Protein AF-A0A947R7K1-F1 (afdb_monomer_lite)

Secondary structure (DSSP, 8-state):
--HHHHHHHHHHTTS--TT--EEEEEEEEEGGGTEEEEEES--S-SSSEEEEEEEETTEEEEEEEPTTT--EEEEEEEEEGGGEEEEEEEE-TTSS-EEEEEEETTEEEEEEE-TTS---HHHHHHHTT-

Sequence (130 aa):
MNLEEKIAMLKEAKVIDSTELFARVQIIYSEFAQTVNIMVGTSYGSQGRDGYLGVCENHLVLFENSLFGGKPKTEVFREPIEQVEFVSLKKSLFNIGKVLRVKIGGKKYKMTASPKHKVNLARIAELLHK

Foldseek 3Di:
DDPVVVLVLCVVVQQEDPVSDKWKWFWAQDPVPLEIETETQDDDDDDGFIWMFHAGPQWTWIFGADPPDRGGDGTPDTFHLVQWPDWDWDQDPVNQAIWIWTAGPNGIYIYGYGPPGPRDVVVVRVSSVD

Structure (mmCIF, N/CA/C/O backbone):
data_AF-A0A947R7K1-F1
#
_entry.id   AF-A0A947R7K1-F1
#
loop_
_atom_site.group_PDB
_atom_site.id
_atom_site.type_symbol
_atom_site.label_atom_id
_atom_site.label_alt_id
_atom_site.label_comp_id
_atom_site.label_asym_id
_atom_site.label_entity_id
_atom_site.label_seq_id
_atom_site.pdbx_PDB_ins_code
_atom_site.Cartn_x
_atom_site.Cartn_y
_atom_site.Cartn_z
_atom_site.occupancy
_atom_site.B_iso_or_equiv
_atom_site.auth_seq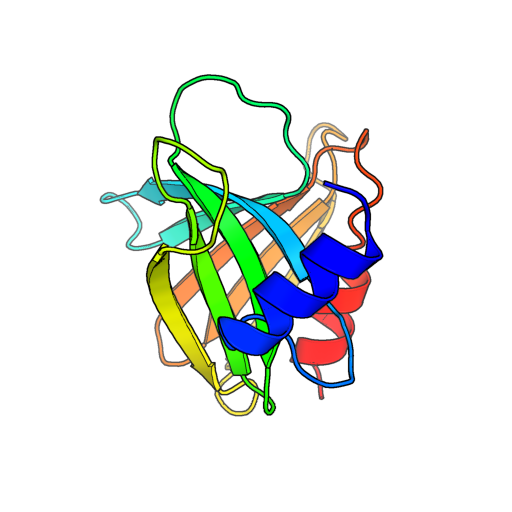_id
_atom_site.auth_comp_id
_atom_site.auth_asym_id
_atom_site.auth_atom_id
_atom_site.pdbx_PDB_model_num
ATOM 1 N N . MET A 1 1 ? 13.077 -0.954 -17.179 1.00 79.69 1 MET A N 1
ATOM 2 C CA . MET A 1 1 ? 11.633 -1.230 -17.219 1.00 79.69 1 MET A CA 1
ATOM 3 C C . MET A 1 1 ? 10.900 0.087 -17.350 1.00 79.69 1 MET A C 1
ATOM 5 O O . MET A 1 1 ? 11.109 0.966 -16.513 1.00 79.69 1 MET A O 1
ATOM 9 N N . ASN A 1 2 ? 10.128 0.240 -18.418 1.00 88.44 2 ASN A N 1
ATOM 10 C CA . ASN A 1 2 ? 9.264 1.397 -18.629 1.00 88.44 2 ASN A CA 1
ATOM 11 C C . ASN A 1 2 ? 8.011 1.308 -17.722 1.00 88.44 2 ASN A C 1
ATOM 13 O O . ASN A 1 2 ? 7.866 0.379 -16.922 1.00 88.44 2 ASN A O 1
ATOM 17 N N . LEU A 1 3 ? 7.134 2.315 -17.772 1.00 86.69 3 LEU A N 1
ATOM 18 C CA . LEU A 1 3 ? 5.944 2.354 -16.915 1.00 86.69 3 LEU A CA 1
ATOM 19 C C . LEU A 1 3 ? 4.915 1.271 -17.285 1.00 86.69 3 LEU A C 1
ATOM 21 O O . LEU A 1 3 ? 4.310 0.691 -16.389 1.00 86.69 3 LEU A O 1
ATOM 25 N N . GLU A 1 4 ? 4.749 0.972 -18.571 1.00 90.44 4 GLU A N 1
ATOM 26 C CA . GLU A 1 4 ? 3.767 0.004 -19.075 1.00 90.44 4 GLU A CA 1
ATOM 27 C C . GLU A 1 4 ? 4.122 -1.428 -18.663 1.00 90.44 4 GLU A C 1
ATOM 29 O O . GLU A 1 4 ? 3.305 -2.126 -18.066 1.00 90.44 4 GLU A O 1
ATOM 34 N N . GLU A 1 5 ? 5.379 -1.829 -18.868 1.00 91.06 5 GLU A N 1
ATOM 35 C CA . GLU A 1 5 ? 5.932 -3.111 -18.413 1.00 91.06 5 GLU A CA 1
ATOM 36 C C . GLU A 1 5 ? 5.760 -3.280 -16.899 1.00 91.06 5 GLU A C 1
ATOM 38 O O . GLU A 1 5 ? 5.452 -4.361 -16.394 1.00 91.06 5 GLU A O 1
ATOM 43 N N . LYS A 1 6 ? 5.926 -2.183 -16.155 1.00 89.44 6 LYS A N 1
ATOM 44 C CA . LYS A 1 6 ? 5.749 -2.177 -14.708 1.00 89.44 6 LYS A CA 1
ATOM 45 C C . LYS A 1 6 ? 4.290 -2.360 -14.306 1.00 89.44 6 LYS A C 1
ATOM 47 O O . LYS A 1 6 ? 4.025 -3.113 -13.374 1.00 89.44 6 LYS A O 1
ATOM 52 N N . ILE A 1 7 ? 3.361 -1.672 -14.967 1.00 91.69 7 ILE A N 1
ATOM 53 C CA . ILE A 1 7 ? 1.924 -1.814 -14.706 1.00 91.69 7 ILE A CA 1
ATOM 54 C C . ILE A 1 7 ? 1.480 -3.244 -15.014 1.00 91.69 7 ILE A C 1
ATOM 56 O O . ILE A 1 7 ? 0.801 -3.846 -14.187 1.00 91.69 7 ILE A O 1
ATOM 60 N N . ALA A 1 8 ? 1.918 -3.813 -16.140 1.00 93.69 8 ALA A N 1
ATOM 61 C CA . ALA A 1 8 ? 1.628 -5.199 -16.495 1.00 93.69 8 ALA A CA 1
ATOM 62 C C . ALA A 1 8 ? 2.100 -6.173 -15.402 1.00 93.69 8 ALA A C 1
ATOM 64 O O . ALA A 1 8 ? 1.306 -6.964 -14.899 1.00 93.69 8 ALA A O 1
ATOM 65 N N . MET A 1 9 ? 3.349 -6.031 -14.945 1.00 93.88 9 MET A N 1
ATOM 66 C CA . MET A 1 9 ? 3.905 -6.833 -13.848 1.00 93.88 9 MET A CA 1
ATOM 67 C C . MET A 1 9 ? 3.116 -6.671 -12.535 1.00 93.88 9 MET A C 1
ATOM 69 O O . MET A 1 9 ? 2.917 -7.640 -11.806 1.00 93.88 9 MET A O 1
ATOM 73 N N . LEU A 1 10 ? 2.680 -5.455 -12.193 1.00 93.38 10 LEU A N 1
ATOM 74 C CA . LEU A 1 10 ? 1.925 -5.205 -10.959 1.00 93.38 10 LEU A CA 1
ATOM 75 C C . LEU A 1 10 ? 0.488 -5.744 -11.024 1.00 93.38 10 LEU A C 1
ATOM 77 O O . LEU A 1 10 ? -0.024 -6.193 -9.998 1.00 93.38 10 LEU A O 1
ATOM 81 N N . LYS A 1 11 ? -0.148 -5.728 -12.204 1.00 94.75 11 LYS A N 1
ATOM 82 C CA . LYS A 1 11 ? -1.448 -6.378 -12.439 1.00 94.75 11 LYS A CA 1
ATOM 83 C C . LYS A 1 11 ? -1.328 -7.898 -12.338 1.00 94.75 11 LYS A C 1
ATOM 85 O O . LYS A 1 11 ? -2.124 -8.523 -11.647 1.00 94.75 11 LYS A O 1
ATOM 90 N N . GLU A 1 12 ? -0.298 -8.482 -12.954 1.00 94.50 12 GLU A N 1
ATOM 91 C CA . GLU A 1 12 ? -0.011 -9.922 -12.876 1.00 94.50 12 GLU A CA 1
ATOM 92 C C . GLU A 1 12 ? 0.203 -10.377 -11.425 1.00 94.50 12 GLU A C 1
ATOM 94 O O . GLU A 1 12 ? -0.375 -11.366 -10.980 1.00 94.50 12 GLU A O 1
ATOM 99 N N . ALA A 1 13 ? 0.959 -9.597 -10.649 1.00 93.44 13 ALA A N 1
ATOM 100 C CA . ALA A 1 13 ? 1.193 -9.852 -9.230 1.00 93.44 13 ALA A CA 1
ATOM 101 C C . ALA A 1 13 ? -0.005 -9.512 -8.318 1.00 93.44 13 ALA A C 1
ATOM 103 O O . ALA A 1 13 ? 0.128 -9.594 -7.098 1.00 93.44 13 ALA A O 1
ATOM 104 N N . LYS A 1 14 ? -1.157 -9.102 -8.873 1.00 95.62 14 LYS A N 1
ATOM 105 C CA . LYS A 1 14 ? -2.358 -8.683 -8.125 1.00 95.62 14 LYS A CA 1
ATOM 106 C C . LYS A 1 14 ? -2.086 -7.608 -7.065 1.00 95.62 14 LYS A C 1
ATOM 108 O O . LYS A 1 14 ? -2.684 -7.607 -5.984 1.00 95.62 14 LYS A O 1
ATOM 113 N N . VAL A 1 15 ? -1.165 -6.696 -7.375 1.00 92.75 15 VAL A N 1
ATOM 114 C CA . VAL A 1 15 ? -0.886 -5.499 -6.569 1.00 92.75 15 VAL A CA 1
ATOM 115 C C . VAL A 1 15 ? -1.855 -4.380 -6.939 1.00 92.75 15 VAL A C 1
ATOM 117 O O . VAL A 1 15 ? -2.260 -3.6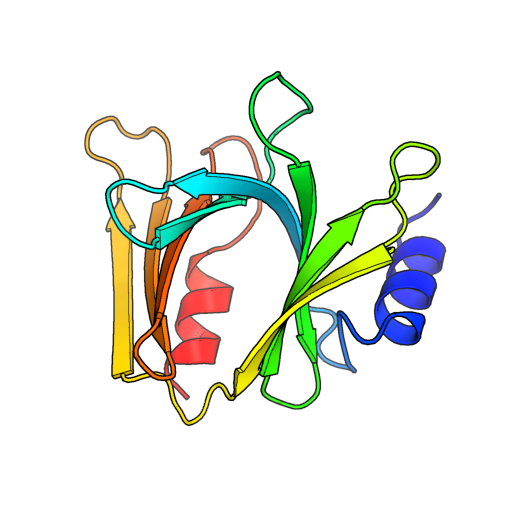08 -6.072 1.00 92.75 15 VAL A O 1
ATOM 120 N N . ILE A 1 16 ? -2.225 -4.299 -8.220 1.00 94.19 16 ILE A N 1
ATOM 121 C CA . ILE A 1 16 ? -3.194 -3.336 -8.748 1.00 94.19 16 ILE A CA 1
ATOM 122 C C . ILE A 1 16 ? -4.233 -4.011 -9.638 1.00 94.19 16 ILE A C 1
ATOM 124 O O . ILE A 1 16 ? -3.950 -5.029 -10.267 1.00 94.19 16 ILE A O 1
ATOM 128 N N . ASP A 1 17 ? -5.411 -3.403 -9.726 1.00 91.81 17 ASP A N 1
ATOM 129 C CA . ASP A 1 17 ? -6.456 -3.724 -10.701 1.00 91.81 17 ASP A CA 1
ATOM 130 C C . ASP A 1 17 ? -6.552 -2.636 -11.798 1.00 91.81 17 ASP A C 1
ATOM 132 O O . ASP A 1 17 ? -5.561 -1.986 -12.150 1.00 91.81 17 ASP A O 1
ATOM 136 N N . SER A 1 18 ? -7.745 -2.427 -12.364 1.00 89.12 18 SER A N 1
ATOM 137 C CA . SER A 1 18 ? -8.024 -1.376 -13.351 1.00 89.12 18 SER A CA 1
ATOM 138 C C . SER A 1 18 ? -7.839 0.051 -12.825 1.00 89.12 18 SER A C 1
ATOM 140 O O . SER A 1 18 ? -7.780 0.979 -13.624 1.00 89.12 18 SE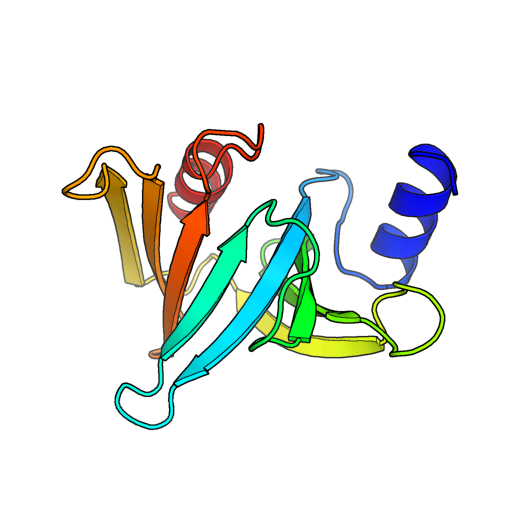R A O 1
ATOM 142 N N . THR A 1 19 ? -7.759 0.254 -11.507 1.00 84.19 19 THR A N 1
ATOM 143 C CA . THR A 1 19 ? -7.484 1.569 -10.907 1.00 84.19 19 THR A CA 1
ATOM 144 C C . THR A 1 19 ? -6.040 2.016 -11.100 1.00 84.19 19 THR A C 1
ATOM 146 O O . THR A 1 19 ? -5.753 3.206 -10.974 1.00 84.19 19 THR A O 1
ATOM 149 N N . GLU A 1 20 ? -5.134 1.068 -11.365 1.00 89.25 20 GLU A N 1
ATOM 150 C CA . GLU A 1 20 ? -3.691 1.276 -11.516 1.00 89.25 20 GLU A CA 1
ATOM 151 C C . GLU A 1 20 ? -3.042 2.072 -10.375 1.00 89.25 20 GLU A C 1
ATOM 153 O O . GLU A 1 20 ? -1.982 2.686 -10.528 1.00 89.25 20 GLU A O 1
ATOM 158 N N . LEU A 1 21 ? -3.663 2.059 -9.194 1.00 86.88 21 LEU A N 1
ATOM 159 C CA . LEU A 1 21 ? -3.181 2.826 -8.065 1.00 86.88 21 LEU A CA 1
ATOM 160 C C . LEU A 1 21 ? -2.105 2.043 -7.321 1.00 86.88 21 LEU A C 1
ATOM 162 O O . LEU A 1 21 ? -2.403 1.118 -6.571 1.00 86.88 21 LEU A O 1
ATOM 166 N N . PHE A 1 22 ? -0.856 2.477 -7.461 1.00 88.81 22 PHE A N 1
ATOM 167 C CA . PHE A 1 22 ? 0.251 1.953 -6.674 1.00 88.81 22 PHE A CA 1
ATOM 168 C C . PHE A 1 22 ? 1.220 3.038 -6.219 1.00 88.81 22 PHE A C 1
ATOM 170 O O . PHE A 1 22 ? 1.312 4.133 -6.775 1.00 88.81 22 PHE A O 1
ATOM 177 N N . ALA A 1 23 ? 2.021 2.681 -5.225 1.00 86.62 23 ALA A N 1
ATOM 178 C CA . ALA A 1 23 ? 3.177 3.430 -4.794 1.00 86.62 23 ALA A CA 1
ATOM 179 C C . ALA A 1 23 ? 4.355 2.491 -4.532 1.00 86.62 23 ALA A C 1
ATOM 181 O O . ALA A 1 23 ? 4.197 1.399 -3.990 1.00 86.62 23 ALA A O 1
ATOM 182 N N . ARG A 1 24 ? 5.562 2.942 -4.883 1.00 85.44 24 ARG A N 1
ATOM 183 C CA . ARG A 1 24 ? 6.792 2.313 -4.388 1.00 85.44 24 ARG A CA 1
ATOM 184 C C . ARG A 1 24 ? 6.964 2.671 -2.928 1.00 85.44 24 ARG A C 1
ATOM 186 O O . ARG A 1 24 ? 6.822 3.847 -2.572 1.00 85.44 24 ARG A O 1
ATOM 193 N N . VAL A 1 25 ? 7.301 1.679 -2.122 1.00 85.56 25 VAL A N 1
ATOM 194 C CA . VAL A 1 25 ? 7.422 1.861 -0.683 1.00 85.56 25 VAL A CA 1
ATOM 195 C C . VAL A 1 25 ? 8.655 1.172 -0.119 1.00 85.56 25 VAL A C 1
ATOM 197 O O . VAL A 1 25 ? 9.176 0.237 -0.717 1.00 85.56 25 VAL A O 1
ATOM 200 N N . GLN A 1 26 ? 9.089 1.630 1.047 1.00 86.19 26 GLN A N 1
ATOM 201 C CA . GLN A 1 26 ? 10.008 0.934 1.929 1.00 86.19 26 GLN A CA 1
ATOM 202 C C . GLN A 1 26 ? 9.244 0.528 3.192 1.00 86.19 26 GLN A C 1
ATOM 204 O O . GLN A 1 26 ? 8.575 1.347 3.823 1.00 86.19 26 GLN A O 1
ATOM 209 N N . ILE A 1 27 ? 9.323 -0.747 3.540 1.00 85.56 27 ILE A N 1
ATOM 210 C CA . ILE A 1 27 ? 8.567 -1.393 4.606 1.00 85.56 27 ILE A CA 1
ATOM 211 C C . ILE A 1 27 ? 9.496 -1.558 5.801 1.00 85.56 27 ILE A C 1
ATOM 213 O O . ILE A 1 27 ? 10.562 -2.168 5.699 1.00 85.56 27 ILE A O 1
ATOM 217 N N . ILE A 1 28 ? 9.097 -0.988 6.932 1.00 84.19 28 ILE A N 1
ATOM 218 C CA . ILE A 1 28 ? 9.813 -1.072 8.200 1.00 84.19 28 ILE A CA 1
ATOM 219 C C . ILE A 1 28 ? 8.887 -1.741 9.213 1.00 84.19 28 ILE A C 1
ATOM 221 O O . ILE A 1 28 ? 7.845 -1.195 9.596 1.00 84.19 28 ILE A O 1
ATOM 225 N N . TYR A 1 29 ? 9.296 -2.918 9.670 1.00 74.38 29 TYR A N 1
ATOM 226 C CA . TYR A 1 29 ? 8.616 -3.640 10.735 1.00 74.38 29 TYR A CA 1
ATOM 227 C C . TYR A 1 29 ? 9.038 -3.068 12.084 1.00 74.38 29 TYR A C 1
ATOM 229 O O . TYR A 1 29 ? 10.225 -2.939 12.371 1.00 74.38 29 TYR A O 1
ATOM 237 N N . SER A 1 30 ? 8.061 -2.686 12.904 1.00 71.69 30 SER A N 1
ATOM 238 C CA . SER A 1 30 ? 8.302 -2.245 14.275 1.00 71.69 30 SER A CA 1
ATOM 239 C C . SER A 1 30 ? 7.679 -3.241 15.242 1.00 71.69 30 SER A C 1
ATOM 241 O O . SER A 1 30 ? 6.453 -3.320 15.347 1.00 71.69 30 SER A O 1
ATOM 243 N N . GLU A 1 31 ? 8.527 -3.971 15.966 1.00 60.44 31 GLU A N 1
ATOM 244 C CA . GLU A 1 31 ? 8.095 -4.927 16.994 1.00 60.44 31 GLU A CA 1
ATOM 245 C C . GLU A 1 31 ? 7.444 -4.222 18.195 1.00 60.44 31 GLU A C 1
ATOM 247 O O . GLU A 1 31 ? 6.476 -4.718 18.762 1.00 60.44 31 GLU A O 1
ATOM 252 N N . PHE A 1 32 ? 7.892 -3.004 18.521 1.00 58.44 32 PHE A N 1
ATOM 253 C CA . PHE A 1 32 ? 7.423 -2.245 19.688 1.00 58.44 32 PHE A CA 1
ATOM 254 C C . PHE A 1 32 ? 5.957 -1.799 19.627 1.00 58.44 32 PHE A C 1
ATOM 256 O O . PHE A 1 32 ? 5.346 -1.569 20.667 1.00 58.44 32 PHE A O 1
ATOM 263 N N . ALA A 1 33 ? 5.388 -1.629 18.433 1.00 55.44 33 ALA A N 1
ATOM 264 C CA . ALA A 1 33 ? 4.058 -1.036 18.271 1.00 55.44 33 ALA A CA 1
ATOM 265 C C . ALA A 1 33 ? 3.084 -1.906 17.466 1.00 55.44 33 ALA A C 1
ATOM 267 O O . ALA A 1 33 ? 2.003 -1.416 17.127 1.00 55.44 33 ALA A O 1
ATOM 268 N N . GLN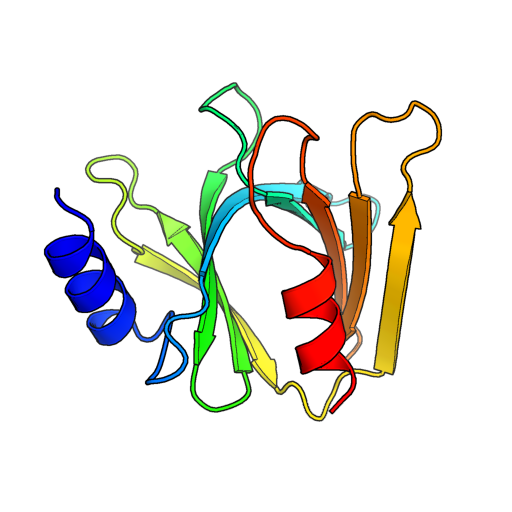 A 1 34 ? 3.477 -3.136 17.094 1.00 61.84 34 GLN A N 1
ATOM 26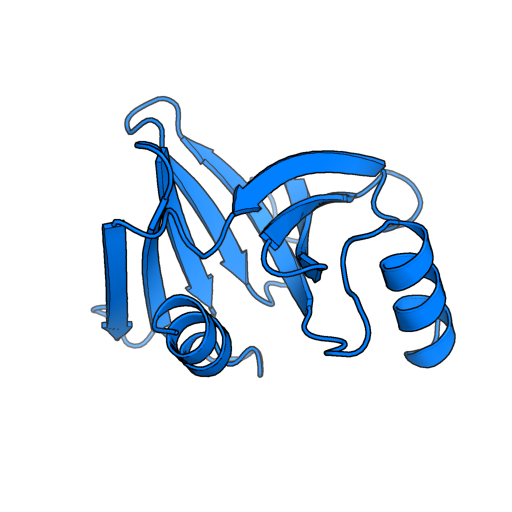9 C CA . GLN A 1 34 ? 2.744 -3.990 16.142 1.00 61.84 34 GLN A CA 1
ATOM 270 C C . GLN A 1 34 ? 2.235 -3.187 14.928 1.00 61.84 34 GLN A C 1
ATOM 272 O O . GLN A 1 34 ? 1.095 -3.314 14.486 1.00 61.84 34 GLN A O 1
ATOM 277 N N . THR A 1 35 ? 3.065 -2.258 14.453 1.00 69.44 35 THR A N 1
ATOM 278 C CA . THR A 1 35 ? 2.698 -1.289 13.421 1.00 69.44 35 THR A CA 1
ATOM 279 C C . THR A 1 35 ? 3.610 -1.494 12.228 1.00 69.44 35 THR A C 1
ATOM 281 O O . THR A 1 35 ? 4.835 -1.414 12.354 1.00 69.44 35 THR A O 1
ATOM 284 N N . VAL A 1 36 ? 3.012 -1.696 11.056 1.00 77.94 36 VAL A N 1
ATOM 285 C CA . VAL A 1 36 ? 3.755 -1.703 9.795 1.00 77.94 36 VAL A CA 1
ATOM 286 C C . VAL A 1 36 ? 3.962 -0.252 9.368 1.00 77.94 36 VAL A C 1
ATOM 288 O O . VAL A 1 36 ? 3.003 0.484 9.102 1.00 77.94 36 VAL A O 1
ATOM 291 N N . ASN A 1 37 ? 5.222 0.185 9.341 1.00 77.56 37 ASN A N 1
ATOM 292 C CA . ASN A 1 37 ? 5.587 1.508 8.854 1.00 77.56 37 ASN A CA 1
ATOM 293 C C . ASN A 1 37 ? 5.923 1.411 7.367 1.00 77.56 37 ASN A C 1
ATOM 295 O O . ASN A 1 37 ? 6.785 0.638 6.960 1.00 77.56 37 ASN A O 1
ATOM 299 N N . ILE A 1 38 ? 5.245 2.215 6.560 1.00 79.94 38 ILE A N 1
ATOM 300 C CA . ILE A 1 38 ? 5.359 2.213 5.107 1.00 79.94 38 ILE A CA 1
ATOM 301 C C . ILE A 1 38 ? 5.869 3.587 4.691 1.00 79.94 38 ILE A C 1
ATOM 303 O O . ILE A 1 38 ? 5.151 4.583 4.754 1.00 79.94 38 ILE A O 1
ATOM 307 N N . MET A 1 39 ? 7.121 3.684 4.280 1.00 78.50 39 MET A N 1
ATOM 308 C CA . MET A 1 39 ? 7.650 4.919 3.717 1.00 78.50 39 MET A CA 1
ATOM 309 C C . MET A 1 39 ? 7.401 4.926 2.222 1.00 78.50 39 MET A C 1
ATOM 311 O O . MET A 1 39 ? 7.687 3.959 1.535 1.00 78.50 39 MET A O 1
ATOM 315 N N . VAL A 1 40 ? 6.828 6.002 1.711 1.00 75.94 40 VAL A N 1
ATOM 316 C CA . VAL A 1 40 ? 6.276 6.058 0.369 1.00 75.94 40 VAL A CA 1
ATOM 317 C C . VAL A 1 40 ? 7.099 7.010 -0.486 1.00 75.94 40 VAL A C 1
ATOM 319 O O . VAL A 1 40 ? 7.346 8.159 -0.113 1.00 75.94 40 VAL A O 1
ATOM 322 N N . GLY A 1 41 ? 7.518 6.518 -1.650 1.00 61.44 41 GLY A N 1
ATOM 323 C CA . GLY A 1 41 ? 8.309 7.260 -2.621 1.00 61.44 41 GLY A CA 1
ATOM 324 C C . GLY A 1 41 ? 9.804 7.344 -2.318 1.00 61.44 41 GLY A C 1
ATOM 325 O O . GLY A 1 41 ? 10.516 7.869 -3.151 1.00 61.44 41 GLY A O 1
ATOM 326 N N . THR A 1 42 ? 10.313 6.831 -1.201 1.00 60.50 42 THR A N 1
ATOM 327 C CA . THR A 1 42 ? 11.718 7.013 -0.801 1.00 60.50 42 THR A CA 1
ATOM 328 C C . THR A 1 42 ? 12.726 6.361 -1.759 1.00 60.50 42 THR A C 1
ATOM 330 O O . THR A 1 42 ? 12.487 5.283 -2.303 1.00 60.50 42 THR A O 1
ATOM 333 N N . SER A 1 43 ? 13.873 7.020 -1.956 1.00 55.38 43 SER A N 1
ATOM 334 C CA . SER A 1 43 ? 15.048 6.430 -2.609 1.00 55.38 43 SER A CA 1
ATOM 335 C C . SER A 1 43 ? 15.725 5.422 -1.676 1.00 55.38 43 SER A C 1
ATOM 337 O O . SER A 1 43 ? 15.799 5.658 -0.472 1.00 55.38 43 SER A O 1
ATOM 339 N N . TYR A 1 44 ? 16.228 4.330 -2.254 1.00 51.97 44 TYR A N 1
ATOM 340 C CA . TYR A 1 44 ? 16.931 3.230 -1.588 1.00 51.97 44 TYR A CA 1
ATOM 341 C C . TYR A 1 44 ? 17.997 3.747 -0.609 1.00 51.97 44 TYR A C 1
ATOM 343 O O . TYR A 1 44 ? 19.000 4.330 -1.015 1.00 51.97 44 TYR A O 1
ATOM 351 N N . GLY A 1 45 ? 17.753 3.545 0.684 1.00 51.28 45 GLY A N 1
ATOM 352 C CA . GLY A 1 45 ? 18.613 3.974 1.783 1.00 51.28 45 GLY A CA 1
ATOM 353 C C . GLY A 1 45 ? 18.255 3.190 3.043 1.00 51.28 45 GLY A C 1
ATOM 354 O O . GLY A 1 45 ? 17.085 3.045 3.384 1.00 51.28 45 GLY A O 1
ATOM 355 N N . SER A 1 46 ? 19.269 2.598 3.658 1.00 53.12 46 SER A N 1
ATOM 356 C CA . SER A 1 46 ? 19.249 1.492 4.621 1.00 53.12 46 SER A CA 1
ATOM 357 C C . SER A 1 46 ? 18.280 1.637 5.805 1.00 53.12 46 SER A C 1
ATOM 359 O O . SER A 1 46 ? 18.477 2.530 6.625 1.00 53.12 46 SER A O 1
ATOM 361 N N . GLN A 1 47 ? 17.299 0.721 5.900 1.00 63.91 47 GLN A N 1
ATOM 362 C CA . GLN A 1 47 ? 16.757 0.069 7.122 1.00 63.91 47 GLN A CA 1
ATOM 363 C C . GLN A 1 47 ? 15.372 -0.600 6.922 1.00 63.91 47 GLN A C 1
ATOM 365 O O . GLN A 1 47 ? 14.843 -1.191 7.858 1.00 63.91 47 GLN A O 1
ATOM 370 N N . GLY A 1 48 ? 14.789 -0.582 5.716 1.00 74.31 48 GLY A N 1
ATOM 371 C CA . GLY A 1 48 ? 13.559 -1.332 5.406 1.00 74.31 48 GLY A CA 1
ATOM 372 C C . GLY A 1 48 ? 13.601 -2.097 4.080 1.00 74.31 48 GLY A C 1
ATOM 373 O O . GLY A 1 48 ? 14.502 -1.885 3.268 1.00 74.31 48 GLY A O 1
ATOM 374 N N . ARG A 1 49 ? 12.624 -2.990 3.874 1.00 85.44 49 ARG A N 1
ATOM 375 C CA . ARG A 1 49 ? 12.453 -3.816 2.664 1.00 85.44 49 ARG A CA 1
ATOM 376 C C . ARG A 1 49 ? 11.718 -3.025 1.586 1.00 85.44 49 ARG A C 1
ATOM 378 O O . ARG A 1 49 ? 10.683 -2.433 1.867 1.00 85.44 49 ARG A O 1
ATOM 385 N N . ASP A 1 50 ? 12.214 -3.013 0.356 1.00 86.88 50 ASP A N 1
ATOM 386 C CA . ASP A 1 50 ? 11.501 -2.349 -0.737 1.00 86.88 50 ASP A CA 1
ATOM 387 C C . ASP A 1 50 ? 10.264 -3.135 -1.153 1.00 86.88 50 ASP A C 1
ATOM 389 O O . ASP A 1 50 ? 10.255 -4.362 -1.116 1.00 86.88 50 ASP A O 1
ATOM 393 N N . GLY A 1 51 ? 9.239 -2.430 -1.613 1.00 89.94 51 GLY A N 1
ATOM 394 C CA . GLY A 1 51 ? 7.970 -3.038 -1.960 1.00 89.94 51 GLY A CA 1
ATOM 395 C C . GLY A 1 51 ? 7.059 -2.153 -2.797 1.00 89.94 51 GLY A C 1
ATOM 396 O O . GLY A 1 51 ? 7.435 -1.065 -3.256 1.00 89.94 51 GLY A O 1
ATOM 397 N N . TYR A 1 52 ? 5.833 -2.634 -2.965 1.00 90.69 52 TYR A N 1
ATOM 398 C CA . TYR A 1 52 ? 4.733 -1.918 -3.588 1.00 90.69 52 TYR A CA 1
ATOM 399 C C . TYR A 1 52 ? 3.502 -1.966 -2.702 1.00 90.69 52 TYR A C 1
ATOM 401 O O . TYR A 1 52 ? 3.084 -3.036 -2.273 1.00 90.69 52 TYR A O 1
ATOM 409 N N . LEU A 1 53 ? 2.918 -0.797 -2.478 1.00 90.75 53 LEU A N 1
ATOM 410 C CA . LEU A 1 53 ? 1.572 -0.656 -1.944 1.00 90.75 53 LEU A CA 1
ATOM 411 C C . LEU A 1 53 ? 0.635 -0.390 -3.122 1.00 90.75 53 LEU A C 1
ATOM 413 O O . LEU A 1 53 ? 0.958 0.460 -3.951 1.00 90.75 53 LEU A O 1
ATOM 417 N N . GLY A 1 54 ? -0.505 -1.063 -3.193 1.00 91.31 54 GLY A N 1
ATOM 418 C CA . GLY A 1 54 ? -1.490 -0.850 -4.247 1.00 91.31 54 GLY A CA 1
ATOM 419 C C . GLY A 1 54 ? -2.920 -1.124 -3.803 1.00 91.31 54 GLY A C 1
ATOM 420 O O . GLY A 1 54 ? -3.164 -1.477 -2.647 1.00 91.31 54 GLY A O 1
ATOM 421 N N . VAL A 1 55 ? -3.857 -0.907 -4.725 1.00 91.56 55 VAL A N 1
ATOM 422 C CA . VAL A 1 55 ? -5.275 -1.247 -4.561 1.00 91.56 55 VAL A CA 1
ATOM 423 C C . VAL A 1 55 ? -5.671 -2.259 -5.625 1.00 91.56 55 VAL A C 1
ATOM 425 O O . VAL A 1 55 ? -5.507 -2.002 -6.817 1.00 91.56 55 VAL A O 1
ATOM 428 N N . CYS A 1 56 ? -6.190 -3.401 -5.188 1.00 95.12 56 CYS A N 1
ATOM 429 C CA . CYS A 1 56 ? -6.610 -4.492 -6.058 1.00 95.12 56 CYS A CA 1
ATOM 430 C C . CYS A 1 56 ? -7.900 -5.107 -5.515 1.00 95.12 56 CYS A C 1
ATOM 432 O O . CYS A 1 56 ? -7.919 -5.559 -4.373 1.00 95.12 56 CYS A O 1
ATOM 434 N N . GLU A 1 57 ? -8.965 -5.115 -6.318 1.00 93.81 57 GLU A N 1
ATOM 435 C CA . GLU A 1 57 ? -10.247 -5.759 -5.997 1.00 93.81 57 GLU A CA 1
ATOM 436 C C . GLU A 1 57 ? -10.816 -5.291 -4.644 1.00 93.81 57 GLU A C 1
ATOM 438 O O . GLU A 1 57 ? -11.190 -6.098 -3.801 1.00 93.81 57 GLU A O 1
ATOM 443 N N . ASN A 1 58 ? -10.831 -3.977 -4.399 1.00 92.31 58 ASN A N 1
ATOM 444 C CA . ASN A 1 58 ? -11.246 -3.366 -3.123 1.00 92.31 58 ASN A CA 1
ATOM 445 C C . ASN A 1 58 ? -10.394 -3.743 -1.894 1.00 92.31 58 ASN A C 1
ATOM 447 O O . ASN A 1 58 ? -10.813 -3.548 -0.756 1.00 92.31 58 ASN A O 1
ATOM 451 N N . HIS A 1 59 ? -9.179 -4.241 -2.108 1.00 93.81 59 HIS A N 1
ATOM 452 C CA . HIS A 1 59 ? -8.221 -4.482 -1.038 1.00 93.81 59 HIS A CA 1
ATOM 453 C C . HIS A 1 59 ? -7.072 -3.487 -1.111 1.00 93.81 59 HIS A C 1
ATOM 455 O O . HIS A 1 59 ? -6.579 -3.153 -2.191 1.00 93.81 59 HIS A O 1
ATOM 461 N N . LEU A 1 60 ? -6.595 -3.064 0.056 1.00 92.31 60 LEU A N 1
ATOM 462 C CA . LEU A 1 60 ? -5.283 -2.459 0.195 1.00 92.31 60 LEU A CA 1
ATOM 463 C C . LEU A 1 60 ? -4.248 -3.583 0.273 1.00 92.31 60 LEU A C 1
ATOM 465 O O . LEU A 1 60 ? -4.324 -4.450 1.144 1.00 92.31 60 LEU A O 1
ATOM 469 N N . VAL A 1 61 ? -3.273 -3.558 -0.627 1.00 93.62 61 VAL A N 1
ATOM 470 C CA . VAL A 1 61 ? -2.330 -4.662 -0.814 1.00 93.62 61 VAL A CA 1
ATOM 471 C C . VAL A 1 61 ? -0.901 -4.160 -0.668 1.00 93.62 61 VAL A C 1
ATOM 473 O O . VAL A 1 61 ? -0.539 -3.142 -1.257 1.00 93.62 61 VAL A O 1
ATOM 476 N N . LEU A 1 62 ? -0.074 -4.881 0.088 1.00 91.81 62 LEU A N 1
ATOM 477 C CA . LEU A 1 62 ? 1.350 -4.592 0.245 1.00 91.81 62 LEU A CA 1
ATOM 478 C C . LEU A 1 62 ? 2.183 -5.810 -0.135 1.00 91.81 62 LEU A C 1
ATOM 480 O O . LEU A 1 62 ? 2.020 -6.881 0.441 1.00 91.81 62 LEU A O 1
ATOM 484 N N . PHE A 1 63 ? 3.121 -5.619 -1.056 1.00 93.19 63 PHE A N 1
ATOM 485 C CA . PHE A 1 63 ? 4.105 -6.624 -1.442 1.00 93.19 63 PHE A CA 1
ATOM 486 C C . PHE A 1 63 ? 5.517 -6.146 -1.140 1.00 93.19 63 PHE A C 1
ATOM 488 O O . PHE A 1 63 ? 5.859 -4.997 -1.411 1.00 93.19 63 PHE A O 1
ATOM 495 N N . GLU A 1 64 ? 6.362 -7.056 -0.675 1.00 90.81 64 GLU A N 1
ATOM 496 C CA . GLU A 1 64 ? 7.813 -6.910 -0.702 1.00 90.81 64 GLU A CA 1
ATOM 497 C C . GLU A 1 64 ? 8.380 -7.323 -2.057 1.00 90.81 64 GLU A C 1
ATOM 499 O O . GLU A 1 64 ? 7.913 -8.265 -2.707 1.00 90.81 64 GLU A O 1
ATOM 504 N N . ASN A 1 65 ? 9.439 -6.635 -2.465 1.00 90.12 65 ASN A N 1
ATOM 505 C CA . ASN A 1 65 ? 10.174 -6.929 -3.677 1.00 90.12 65 ASN A CA 1
ATOM 506 C C . ASN A 1 65 ? 11.209 -8.031 -3.465 1.00 90.12 65 ASN A C 1
ATOM 508 O O . ASN A 1 65 ? 11.831 -8.164 -2.412 1.00 90.12 65 ASN A O 1
ATOM 512 N N . SER A 1 66 ? 11.474 -8.773 -4.536 1.00 84.19 66 SER A N 1
ATOM 513 C CA . SER A 1 66 ? 12.654 -9.629 -4.626 1.00 84.19 66 SER A CA 1
ATOM 514 C C . SER A 1 66 ? 13.956 -8.821 -4.526 1.00 84.19 66 SER A C 1
ATOM 516 O O . SER A 1 66 ? 14.066 -7.717 -5.068 1.00 84.19 66 SER A O 1
ATOM 518 N N . LEU A 1 67 ? 14.974 -9.427 -3.906 1.00 70.69 67 LEU A N 1
ATOM 519 C CA . LEU A 1 67 ? 16.309 -8.838 -3.737 1.00 70.69 67 LEU A CA 1
ATOM 520 C C . LEU A 1 67 ? 17.026 -8.536 -5.066 1.00 70.69 67 LEU A C 1
ATOM 522 O O . LEU A 1 67 ? 17.886 -7.666 -5.102 1.00 70.69 67 LEU A O 1
ATOM 526 N N . PHE A 1 68 ? 16.674 -9.232 -6.153 1.00 68.00 68 PHE A N 1
ATOM 527 C CA . PHE A 1 68 ? 17.442 -9.235 -7.407 1.00 68.00 68 PHE A CA 1
ATOM 528 C C . PHE A 1 68 ? 16.726 -8.611 -8.611 1.00 68.00 68 PHE A C 1
ATOM 530 O O . PHE A 1 68 ? 17.234 -8.689 -9.725 1.00 68.00 68 PHE A O 1
ATOM 537 N N . GLY A 1 69 ? 15.557 -7.990 -8.438 1.00 63.12 69 GLY A N 1
ATOM 538 C CA . GLY A 1 69 ? 14.845 -7.471 -9.612 1.00 63.12 69 GLY A CA 1
ATOM 539 C C . GLY A 1 69 ? 13.709 -6.495 -9.370 1.00 63.12 69 GLY A C 1
ATOM 540 O O . GLY A 1 69 ? 13.021 -6.150 -10.325 1.00 63.12 69 GLY A O 1
ATOM 541 N N . GLY A 1 70 ? 13.457 -6.062 -8.129 1.00 75.94 70 GLY A N 1
ATOM 542 C CA . GLY A 1 70 ? 12.410 -5.068 -7.859 1.00 75.94 70 GLY A CA 1
ATOM 543 C C . GLY A 1 70 ? 10.995 -5.506 -8.262 1.00 75.94 70 GLY A C 1
ATOM 544 O O . GLY A 1 70 ? 10.110 -4.655 -8.331 1.00 75.94 70 GLY A O 1
ATOM 545 N N . LYS A 1 71 ? 10.800 -6.801 -8.558 1.00 86.38 71 LYS A N 1
ATOM 546 C CA . LYS A 1 71 ? 9.502 -7.440 -8.790 1.00 86.38 71 LYS A CA 1
ATOM 547 C C . LYS A 1 71 ? 8.837 -7.761 -7.449 1.00 86.38 71 LYS A C 1
ATOM 549 O O . LYS A 1 71 ? 9.562 -8.257 -6.575 1.00 86.38 71 LYS A O 1
ATOM 554 N N . PRO A 1 72 ? 7.516 -7.554 -7.302 1.00 91.25 72 PRO A N 1
ATOM 555 C CA . PRO A 1 72 ? 6.757 -8.071 -6.168 1.00 91.25 72 PRO A CA 1
ATOM 556 C C . PRO A 1 72 ? 7.002 -9.575 -6.013 1.00 91.25 72 PRO A C 1
ATOM 558 O O . PRO A 1 72 ? 7.003 -10.302 -7.006 1.00 91.25 72 PRO A O 1
ATOM 561 N N . LYS A 1 73 ? 7.257 -10.034 -4.788 1.00 89.62 73 LYS A N 1
ATOM 562 C CA . LYS A 1 73 ? 7.541 -11.446 -4.499 1.00 89.62 73 LYS A CA 1
ATOM 563 C C . LYS A 1 73 ? 6.735 -11.979 -3.324 1.00 89.62 73 LYS A C 1
ATOM 565 O O . LYS A 1 73 ? 6.187 -13.070 -3.425 1.00 89.62 73 LYS A O 1
ATOM 570 N N . THR A 1 74 ? 6.684 -11.233 -2.229 1.00 91.06 74 THR A N 1
ATOM 571 C CA . THR A 1 74 ? 6.041 -11.690 -0.994 1.00 91.06 74 THR A CA 1
ATOM 572 C C . THR A 1 74 ? 4.881 -10.764 -0.679 1.00 91.06 74 THR A C 1
ATOM 574 O O . THR A 1 74 ? 5.107 -9.575 -0.463 1.00 91.06 74 THR A O 1
ATOM 577 N N . GLU A 1 75 ? 3.656 -11.288 -0.655 1.00 93.19 75 GLU A N 1
ATOM 578 C CA . GLU A 1 75 ? 2.512 -10.548 -0.117 1.00 93.19 75 GLU A CA 1
ATOM 579 C C . GLU A 1 75 ? 2.707 -10.398 1.397 1.00 93.19 75 GLU A C 1
ATOM 581 O O . GLU A 1 75 ? 2.863 -11.384 2.115 1.00 93.19 75 GLU A O 1
ATOM 586 N N . VAL A 1 76 ? 2.756 -9.156 1.874 1.00 90.19 76 VAL A N 1
ATOM 587 C CA . VAL A 1 76 ? 2.878 -8.823 3.300 1.00 90.19 76 VAL A CA 1
ATOM 588 C C . VAL A 1 76 ? 1.497 -8.750 3.929 1.00 90.19 76 VAL A C 1
ATOM 590 O O . VAL A 1 76 ? 1.279 -9.265 5.023 1.00 90.19 76 VAL A O 1
ATOM 593 N N . PHE A 1 77 ? 0.566 -8.091 3.240 1.00 91.69 77 PHE A N 1
ATOM 594 C CA . PHE A 1 77 ? -0.838 -8.088 3.614 1.00 91.69 77 PHE A CA 1
ATOM 595 C C . PHE A 1 77 ? -1.735 -7.810 2.412 1.00 91.69 77 PHE A C 1
ATOM 597 O O . PHE A 1 77 ? -1.338 -7.156 1.441 1.00 91.69 77 PHE A O 1
ATOM 604 N N . ARG A 1 78 ? -2.987 -8.229 2.569 1.00 94.00 78 ARG A N 1
ATOM 605 C CA . ARG A 1 78 ? -4.130 -7.880 1.739 1.00 94.00 78 ARG A CA 1
ATOM 606 C C . ARG A 1 78 ? -5.298 -7.635 2.678 1.00 94.00 78 ARG A C 1
ATOM 608 O O . ARG A 1 78 ? -5.802 -8.570 3.288 1.00 94.00 78 ARG A O 1
ATOM 615 N N . GLU A 1 79 ? -5.665 -6.371 2.837 1.00 94.06 79 GLU A N 1
ATOM 616 C CA . GLU A 1 79 ? -6.696 -5.965 3.786 1.00 94.06 79 GLU A CA 1
ATOM 617 C C . GLU A 1 79 ? -7.911 -5.407 3.040 1.00 94.06 79 GLU A C 1
ATOM 619 O O . GLU A 1 79 ? -7.740 -4.507 2.210 1.00 94.06 79 GLU A O 1
ATOM 624 N N . PRO A 1 80 ? -9.121 -5.910 3.318 1.00 94.25 80 PRO A N 1
ATOM 625 C CA . PRO A 1 80 ? -10.347 -5.388 2.726 1.00 94.25 80 PRO A CA 1
ATOM 626 C C . PRO A 1 80 ? -10.593 -3.941 3.163 1.00 94.25 80 PRO A C 1
ATOM 628 O O . PRO A 1 80 ? -10.549 -3.621 4.355 1.00 94.25 80 PRO A O 1
ATOM 631 N N . ILE A 1 81 ? -10.862 -3.055 2.202 1.00 92.31 81 ILE A N 1
ATOM 632 C CA . ILE A 1 81 ? -11.107 -1.631 2.477 1.00 92.31 81 ILE A CA 1
ATOM 633 C C . ILE A 1 81 ? -12.385 -1.452 3.311 1.00 92.31 81 ILE A C 1
ATOM 635 O O . ILE A 1 81 ? -12.440 -0.575 4.166 1.00 92.31 81 ILE A O 1
ATOM 639 N N . GLU A 1 82 ? -13.369 -2.340 3.172 1.00 93.19 82 GLU A N 1
ATOM 640 C CA . GLU A 1 82 ? -14.590 -2.323 3.983 1.00 93.19 82 GLU A CA 1
ATOM 641 C C . GLU A 1 82 ? -14.356 -2.579 5.486 1.00 93.19 82 GLU A C 1
ATOM 643 O O . GLU A 1 82 ? -15.231 -2.294 6.300 1.00 93.19 82 GLU A O 1
ATOM 648 N N . GLN A 1 83 ? -13.182 -3.088 5.883 1.00 94.50 83 GLN A N 1
ATOM 649 C CA . GLN A 1 83 ? -12.810 -3.274 7.293 1.00 94.50 83 GLN A CA 1
ATOM 650 C C . GLN A 1 83 ? -12.003 -2.097 7.856 1.00 94.50 83 GLN A C 1
ATOM 652 O O . GLN A 1 83 ? -11.396 -2.213 8.927 1.00 94.50 83 GLN A O 1
ATOM 657 N N . VAL A 1 84 ? -11.932 -0.974 7.136 1.00 94.12 84 VAL A N 1
ATOM 658 C CA . VAL A 1 84 ? -11.259 0.232 7.614 1.00 94.12 84 VAL A CA 1
ATOM 659 C C . VAL A 1 84 ? -12.033 0.802 8.802 1.00 94.12 84 VAL A C 1
ATOM 661 O O . VAL A 1 84 ? -13.145 1.301 8.687 1.00 94.12 84 VAL A O 1
ATOM 664 N N . GLU A 1 85 ? -11.403 0.767 9.971 1.00 94.06 85 GLU A N 1
ATOM 665 C CA . GLU A 1 85 ? -11.955 1.307 11.216 1.00 94.06 85 GLU A CA 1
ATOM 666 C C . GLU A 1 85 ? -11.561 2.775 11.422 1.00 94.06 85 GLU A C 1
ATOM 668 O O . GLU A 1 85 ? -12.230 3.528 12.128 1.00 94.06 85 GLU A O 1
ATOM 673 N N . PHE A 1 86 ? -10.411 3.179 10.875 1.00 93.44 86 PHE A N 1
ATOM 674 C CA . PHE A 1 86 ? -9.853 4.506 11.102 1.00 93.44 86 PHE A CA 1
ATOM 675 C C . PHE A 1 86 ? -8.915 4.928 9.978 1.00 93.44 86 PHE A C 1
ATOM 677 O O . PHE A 1 86 ? -8.020 4.176 9.593 1.00 93.44 86 PHE A O 1
ATOM 684 N N . VAL A 1 87 ? -9.039 6.185 9.555 1.00 93.00 87 VAL A N 1
ATOM 685 C CA . VAL A 1 87 ? -8.123 6.853 8.626 1.00 93.00 87 VAL A CA 1
ATOM 686 C C . VAL A 1 87 ? -7.791 8.235 9.184 1.00 93.00 87 VAL A C 1
ATOM 688 O O . VAL A 1 87 ? -8.674 8.997 9.569 1.00 93.00 87 VAL A O 1
ATOM 691 N N . SER A 1 88 ? -6.508 8.588 9.238 1.00 92.50 88 SER A N 1
ATOM 692 C CA . SER A 1 88 ? -6.073 9.933 9.617 1.00 92.50 88 SER A CA 1
ATOM 693 C C . SER A 1 88 ? -4.879 10.380 8.798 1.00 92.50 88 SER A C 1
ATOM 695 O O . SER A 1 88 ? -3.799 9.796 8.878 1.00 92.50 88 SER A O 1
ATOM 697 N N . LEU A 1 89 ? -5.066 11.465 8.052 1.00 90.12 89 LEU A N 1
ATOM 698 C CA . LEU A 1 89 ? -4.014 12.131 7.303 1.00 90.12 89 LEU A CA 1
ATOM 699 C C . LEU A 1 89 ? -3.573 13.395 8.048 1.00 90.12 89 LEU A C 1
ATOM 701 O O . LEU A 1 89 ? -4.361 14.316 8.247 1.00 90.12 89 LEU A O 1
ATOM 705 N N . LYS A 1 90 ? -2.301 13.459 8.449 1.00 88.31 90 LYS A N 1
ATOM 706 C CA . LYS A 1 90 ? -1.709 14.622 9.126 1.00 88.31 90 LYS A CA 1
ATOM 707 C C . LYS A 1 90 ? -0.488 15.132 8.368 1.00 88.31 90 LYS A C 1
ATOM 709 O O . LYS A 1 90 ? 0.234 14.362 7.733 1.00 88.31 90 LYS A O 1
ATOM 714 N N . LYS A 1 91 ? -0.222 16.436 8.464 1.00 82.31 91 LYS A N 1
ATOM 715 C CA . LYS A 1 91 ? 1.091 16.995 8.107 1.00 82.31 91 LYS A CA 1
ATOM 716 C C . LYS A 1 91 ? 2.096 16.609 9.199 1.00 82.31 91 LYS A C 1
ATOM 718 O O . LYS A 1 91 ? 1.757 16.629 10.380 1.00 82.31 91 LYS A O 1
ATOM 723 N N . SER A 1 92 ? 3.304 16.212 8.811 1.00 73.69 92 SER A N 1
ATOM 724 C CA . SER A 1 92 ? 4.384 15.920 9.758 1.00 73.69 92 SER A CA 1
ATOM 725 C C . SER A 1 92 ? 4.839 17.202 10.467 1.00 73.69 92 SER A C 1
ATOM 727 O O . SER A 1 92 ? 4.926 18.252 9.830 1.00 73.69 92 SER A O 1
ATOM 729 N N . LEU A 1 93 ? 5.164 17.102 11.762 1.00 68.81 93 LEU A N 1
ATOM 730 C CA . LEU A 1 93 ? 5.524 18.217 12.660 1.00 68.81 93 LEU A CA 1
ATOM 731 C C . LEU A 1 93 ? 6.750 19.039 12.214 1.00 68.81 93 LEU A C 1
ATOM 733 O O . LEU A 1 93 ? 6.961 20.129 12.724 1.00 68.81 93 LEU A O 1
ATOM 737 N N . PHE A 1 94 ? 7.513 18.565 11.227 1.00 67.62 94 PHE A N 1
ATOM 738 C CA . PHE A 1 94 ? 8.705 19.246 10.703 1.00 67.62 94 PHE A CA 1
ATOM 739 C C . PHE A 1 94 ? 8.638 19.522 9.194 1.00 67.62 94 PHE A C 1
ATOM 741 O O . PHE A 1 94 ? 9.662 19.660 8.535 1.00 67.62 94 PHE A O 1
ATOM 748 N N . ASN A 1 95 ? 7.436 19.543 8.606 1.00 57.97 95 ASN A N 1
ATOM 749 C CA . ASN A 1 95 ? 7.236 19.731 7.162 1.00 57.97 95 ASN A CA 1
ATOM 750 C C . ASN A 1 95 ? 7.915 18.660 6.271 1.00 57.97 95 ASN A C 1
ATOM 752 O O . ASN A 1 95 ? 7.994 18.809 5.055 1.00 57.97 95 ASN A O 1
ATOM 756 N N . ILE A 1 96 ? 8.322 17.524 6.854 1.00 64.94 96 ILE A N 1
ATOM 757 C CA . ILE A 1 96 ? 8.950 16.375 6.166 1.00 64.94 96 ILE A CA 1
ATOM 758 C C . ILE A 1 96 ? 7.889 15.516 5.434 1.00 64.94 96 ILE A C 1
ATOM 760 O O . ILE A 1 96 ? 8.126 14.372 5.070 1.00 64.94 96 ILE A O 1
ATOM 764 N N . GLY A 1 97 ? 6.693 16.064 5.194 1.00 76.44 97 GLY A N 1
ATOM 765 C CA . GLY A 1 97 ? 5.672 15.465 4.335 1.00 76.44 97 GLY A CA 1
ATOM 766 C C . GLY A 1 97 ? 4.378 15.096 5.056 1.00 76.44 97 GLY A C 1
ATOM 767 O O . GLY A 1 97 ? 4.011 15.704 6.066 1.00 76.44 97 GLY A O 1
ATOM 768 N N . LYS A 1 98 ? 3.644 14.133 4.494 1.00 83.94 98 LYS A N 1
ATOM 769 C CA . LYS A 1 98 ? 2.337 13.682 4.999 1.00 83.94 98 LYS A CA 1
ATOM 770 C C . LYS A 1 98 ? 2.479 12.330 5.695 1.00 83.94 98 LYS A C 1
ATOM 772 O O . LYS A 1 98 ? 3.216 11.464 5.226 1.00 83.94 98 LYS A O 1
ATOM 777 N N . VAL A 1 99 ? 1.743 12.153 6.787 1.00 87.69 99 VAL A N 1
ATOM 778 C CA . VAL A 1 99 ? 1.627 10.886 7.514 1.00 87.69 99 VAL A CA 1
ATOM 779 C C . VAL A 1 99 ? 0.173 10.443 7.463 1.00 87.69 99 VAL A C 1
ATOM 781 O O . VAL A 1 99 ? -0.701 11.137 7.978 1.00 87.69 99 VAL A O 1
ATOM 784 N N . LEU A 1 100 ? -0.073 9.291 6.851 1.00 88.31 100 LEU A N 1
ATOM 785 C CA . LEU A 1 100 ? -1.362 8.617 6.833 1.00 88.31 100 LEU A CA 1
ATOM 786 C C . LEU A 1 100 ? -1.328 7.470 7.845 1.00 88.31 100 LEU A C 1
ATOM 788 O O . LEU A 1 100 ? -0.440 6.623 7.807 1.00 88.31 100 LEU A O 1
ATOM 792 N N . ARG A 1 101 ? -2.277 7.450 8.774 1.00 91.31 101 ARG A N 1
ATOM 793 C CA . ARG A 1 101 ? -2.480 6.354 9.722 1.00 91.31 101 ARG A CA 1
ATOM 794 C C . ARG A 1 101 ? -3.777 5.658 9.379 1.00 91.31 101 ARG A C 1
ATOM 796 O O . ARG A 1 101 ? -4.786 6.337 9.210 1.00 91.31 101 ARG A O 1
ATOM 803 N N . VAL A 1 102 ? -3.734 4.338 9.308 1.00 91.56 102 VAL A N 1
ATOM 804 C CA . VAL A 1 102 ? -4.895 3.516 8.981 1.00 91.56 102 VAL A CA 1
ATOM 805 C C . VAL A 1 102 ? -5.012 2.394 10.003 1.00 91.56 102 VAL A C 1
ATOM 807 O O . VAL A 1 102 ? -3.996 1.805 10.379 1.00 91.56 102 VAL A O 1
ATOM 810 N N . LYS A 1 103 ? -6.230 2.114 10.463 1.00 92.06 103 LYS A N 1
ATOM 811 C CA . LYS A 1 103 ? -6.553 0.891 11.197 1.00 92.06 103 LYS A CA 1
ATOM 812 C C . LYS A 1 103 ? -7.517 0.063 10.352 1.00 92.06 103 LYS A C 1
ATOM 814 O O . LYS A 1 103 ? -8.563 0.588 9.980 1.00 92.06 103 LYS A O 1
ATOM 819 N N . ILE A 1 104 ? -7.145 -1.173 10.031 1.00 93.00 104 ILE A N 1
ATOM 820 C CA . ILE A 1 104 ? -7.954 -2.102 9.226 1.00 93.00 104 ILE A CA 1
ATOM 821 C C . ILE A 1 104 ? -7.875 -3.480 9.871 1.00 93.00 104 ILE A C 1
ATOM 823 O O . ILE A 1 104 ? -6.766 -3.927 10.177 1.00 93.00 104 ILE A O 1
ATOM 827 N N . GLY A 1 105 ? -9.019 -4.125 10.107 1.00 88.31 105 GLY A N 1
ATOM 828 C CA . GLY A 1 105 ? -9.063 -5.487 10.654 1.00 88.31 105 GLY A CA 1
ATOM 829 C C . GLY A 1 105 ? -8.282 -5.643 11.968 1.00 88.31 105 GLY A C 1
ATOM 830 O O . GLY A 1 105 ? -7.564 -6.621 12.167 1.00 88.31 105 GLY A O 1
ATOM 831 N N . GLY A 1 106 ? -8.312 -4.631 12.840 1.00 87.19 106 GLY A N 1
ATOM 832 C CA . GLY A 1 106 ? -7.558 -4.588 14.095 1.00 87.19 106 GLY A CA 1
ATOM 833 C C . GLY A 1 106 ? -6.078 -4.199 13.966 1.00 87.19 106 GLY A C 1
ATOM 834 O O . GLY A 1 106 ? -5.467 -3.811 14.967 1.00 87.19 106 GLY A O 1
ATOM 835 N N . LYS A 1 107 ? -5.496 -4.226 12.762 1.00 88.12 107 LYS A N 1
ATOM 836 C CA . LYS A 1 107 ? -4.079 -3.918 12.501 1.00 88.12 107 LYS A CA 1
ATOM 837 C C . LYS A 1 107 ? -3.861 -2.429 12.271 1.00 88.12 107 LYS A C 1
ATOM 839 O O . LYS A 1 107 ? -4.748 -1.719 11.803 1.00 88.12 107 LYS A O 1
ATOM 844 N N . LYS A 1 108 ? -2.660 -1.940 12.591 1.00 89.75 108 LYS A N 1
ATOM 845 C CA . LYS A 1 108 ? -2.287 -0.524 12.458 1.00 89.75 108 LYS A CA 1
ATOM 846 C C . LYS A 1 108 ? -1.202 -0.339 11.402 1.00 89.75 108 LYS A C 1
ATOM 848 O O . LYS A 1 108 ? -0.127 -0.932 11.480 1.00 89.75 108 LYS A O 1
ATOM 853 N N . TYR A 1 109 ? -1.461 0.572 10.473 1.00 89.06 109 TYR A N 1
ATOM 854 C CA . TYR A 1 109 ? -0.558 0.954 9.395 1.00 89.06 109 TYR A CA 1
ATOM 855 C C . TYR A 1 109 ? -0.198 2.430 9.518 1.00 89.06 109 TYR A C 1
ATOM 857 O O . TYR A 1 109 ? -1.063 3.286 9.724 1.00 89.06 109 TYR A O 1
ATOM 865 N N . LYS A 1 110 ? 1.087 2.752 9.364 1.00 89.31 110 LYS A N 1
ATOM 866 C CA . LYS A 1 110 ? 1.565 4.137 9.314 1.00 89.31 110 LYS A CA 1
ATOM 867 C C . LYS A 1 110 ? 2.329 4.362 8.021 1.00 89.31 110 LYS A C 1
ATOM 869 O O . L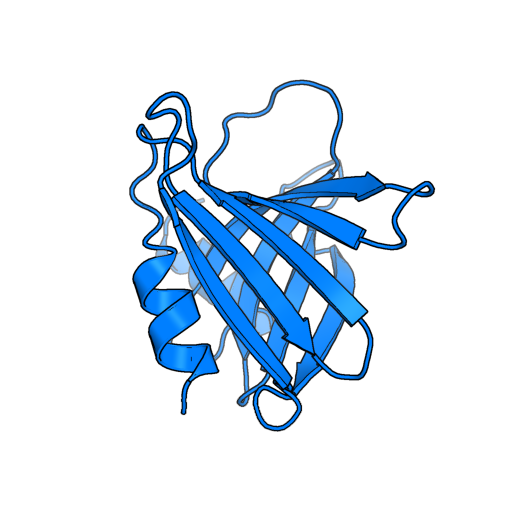YS A 1 110 ? 3.463 3.921 7.884 1.00 89.31 110 LYS A O 1
ATOM 874 N N . MET A 1 111 ? 1.733 5.106 7.101 1.00 87.38 111 MET A N 1
ATOM 875 C CA . MET A 1 111 ? 2.346 5.476 5.833 1.00 87.38 111 MET A CA 1
ATOM 876 C C . MET A 1 111 ? 2.921 6.891 5.908 1.00 87.38 111 MET A C 1
ATOM 878 O O . MET A 1 111 ? 2.254 7.810 6.375 1.00 87.38 111 MET A O 1
ATOM 882 N N . THR A 1 112 ? 4.155 7.092 5.459 1.00 85.06 112 THR A N 1
ATOM 883 C CA . THR A 1 112 ? 4.829 8.399 5.465 1.00 85.06 112 THR A CA 1
ATOM 884 C C . THR A 1 112 ? 5.377 8.692 4.082 1.00 85.06 112 THR A C 1
ATOM 886 O O . THR A 1 112 ? 6.176 7.916 3.578 1.00 85.06 112 THR A O 1
ATOM 889 N N . ALA A 1 113 ? 4.984 9.803 3.466 1.00 79.44 113 ALA A N 1
ATOM 890 C CA . ALA A 1 113 ? 5.525 10.222 2.175 1.00 79.44 113 ALA A CA 1
ATOM 891 C C . ALA A 1 113 ? 6.438 11.429 2.362 1.00 79.44 113 ALA A C 1
ATOM 893 O O . ALA A 1 113 ? 6.028 12.420 2.970 1.00 79.44 113 ALA A O 1
ATOM 894 N N . SER A 1 114 ? 7.652 11.347 1.814 1.00 70.31 114 SER A N 1
ATOM 895 C CA . SER A 1 114 ? 8.583 12.479 1.776 1.00 70.31 114 SER A CA 1
ATOM 896 C C . SER A 1 114 ? 8.059 13.575 0.833 1.00 70.31 114 SER A C 1
ATOM 898 O O . SER A 1 114 ? 7.429 13.254 -0.178 1.00 70.31 114 SER A O 1
ATOM 900 N N . PRO A 1 115 ? 8.345 14.867 1.096 1.00 65.94 115 PRO A N 1
ATOM 901 C CA . PRO A 1 115 ? 7.841 15.980 0.289 1.00 65.94 115 PRO A CA 1
ATOM 902 C C . PRO A 1 115 ? 8.329 15.935 -1.162 1.00 65.94 115 PRO A C 1
ATOM 904 O O . PRO A 1 115 ? 7.693 16.499 -2.046 1.00 65.94 115 PRO A O 1
ATOM 907 N N . LYS A 1 116 ? 9.471 15.277 -1.406 1.00 64.75 116 LYS A N 1
ATOM 908 C CA . LYS A 1 116 ? 10.124 15.213 -2.721 1.00 64.75 116 LYS A CA 1
ATOM 909 C C . LYS A 1 116 ? 9.459 14.227 -3.683 1.00 64.75 116 LYS A C 1
ATOM 911 O O . LYS A 1 116 ? 9.751 14.261 -4.875 1.00 64.75 116 LYS A O 1
ATOM 916 N N . HIS A 1 117 ? 8.582 13.352 -3.195 1.00 65.00 117 HIS A N 1
ATOM 917 C CA . HIS A 1 117 ? 7.963 12.322 -4.019 1.00 65.00 117 HIS A CA 1
ATOM 918 C C . HIS A 1 117 ? 6.484 12.620 -4.234 1.00 65.00 117 HIS A C 1
ATOM 920 O O . HIS A 1 117 ? 5.735 12.856 -3.290 1.00 65.00 117 HIS A O 1
ATOM 926 N N . LYS A 1 118 ? 6.054 12.569 -5.499 1.00 59.25 118 LYS A N 1
ATOM 927 C CA . LYS A 1 118 ? 4.682 12.867 -5.945 1.00 59.25 118 LYS A CA 1
ATOM 928 C C . LYS A 1 118 ? 3.649 11.810 -5.528 1.00 59.25 118 LYS A C 1
ATOM 930 O O . LYS A 1 118 ? 2.618 11.679 -6.180 1.00 59.25 118 LYS A O 1
ATOM 935 N N . VAL A 1 119 ? 3.901 11.024 -4.481 1.00 69.06 119 VAL A N 1
ATOM 936 C CA . VAL A 1 119 ? 2.897 10.061 -4.036 1.00 69.06 119 VAL A CA 1
ATOM 937 C C . VAL A 1 119 ? 1.837 10.782 -3.227 1.00 69.06 119 VAL A C 1
ATOM 939 O O . VAL A 1 119 ? 2.091 11.334 -2.155 1.00 69.06 119 VAL A O 1
ATOM 942 N N . ASN A 1 120 ? 0.620 10.772 -3.757 1.00 73.75 120 ASN A N 1
ATOM 943 C CA . ASN A 1 120 ? -0.493 11.439 -3.125 1.00 73.75 120 ASN A CA 1
ATOM 944 C C . ASN A 1 120 ? -1.124 10.530 -2.061 1.00 73.75 120 ASN A C 1
ATOM 946 O O . ASN A 1 120 ? -2.122 9.865 -2.320 1.00 73.75 120 ASN A O 1
ATOM 950 N N . LEU A 1 121 ? -0.576 10.536 -0.840 1.00 81.31 121 LEU A N 1
ATOM 951 C CA . LEU A 1 121 ? -1.217 9.875 0.310 1.00 81.31 121 LEU A CA 1
ATOM 952 C C . LEU A 1 121 ? -2.663 10.344 0.542 1.00 81.31 121 LEU A C 1
ATOM 954 O O . LEU A 1 121 ? -3.435 9.608 1.144 1.00 81.31 121 LEU A O 1
ATOM 958 N N . ALA A 1 122 ? -3.047 11.535 0.060 1.00 81.25 122 ALA A N 1
ATOM 959 C CA . ALA A 1 122 ? -4.441 11.965 0.124 1.00 81.25 122 ALA A CA 1
ATOM 960 C C . ALA A 1 122 ? -5.338 11.118 -0.784 1.00 81.25 122 ALA A C 1
ATOM 962 O O . ALA A 1 122 ? -6.437 10.782 -0.378 1.00 81.25 122 ALA A O 1
ATOM 963 N N . ARG A 1 123 ? -4.843 10.676 -1.947 1.00 82.19 123 ARG A N 1
ATOM 964 C CA . ARG A 1 123 ? -5.607 9.808 -2.849 1.00 82.19 123 ARG A CA 1
ATOM 965 C C . ARG A 1 123 ? -5.849 8.422 -2.254 1.00 82.19 123 ARG A C 1
ATOM 967 O O . ARG A 1 123 ? -6.935 7.880 -2.404 1.00 82.19 123 ARG A O 1
ATOM 974 N N . ILE A 1 124 ? -4.852 7.867 -1.561 1.00 84.25 124 ILE A N 1
ATOM 975 C CA . ILE A 1 124 ? -5.023 6.613 -0.812 1.00 84.25 124 ILE A CA 1
ATOM 976 C C . ILE A 1 124 ? -6.036 6.828 0.319 1.00 84.25 124 ILE A C 1
ATOM 978 O O . ILE A 1 124 ? -6.956 6.036 0.461 1.00 84.25 124 ILE A O 1
ATOM 982 N N . ALA A 1 125 ? -5.923 7.923 1.079 1.00 86.50 125 ALA A N 1
ATOM 983 C CA . ALA A 1 125 ? -6.875 8.235 2.146 1.00 86.50 125 ALA A CA 1
ATOM 984 C C . ALA A 1 125 ? -8.319 8.401 1.631 1.00 86.50 125 ALA A C 1
ATOM 986 O O . ALA A 1 125 ? -9.232 7.863 2.241 1.00 86.50 125 ALA A O 1
ATOM 987 N N . GLU A 1 126 ? -8.525 9.092 0.504 1.00 86.25 126 GLU A N 1
ATOM 988 C CA . GLU A 1 126 ? -9.835 9.242 -0.153 1.00 86.25 126 GLU A CA 1
ATOM 989 C C . GLU A 1 126 ? -10.474 7.894 -0.496 1.00 86.25 126 GLU A C 1
ATOM 991 O O . GLU A 1 126 ? -11.684 7.739 -0.372 1.00 86.25 126 GLU A O 1
ATOM 996 N N . LEU A 1 127 ? -9.676 6.919 -0.935 1.00 84.75 127 LEU A N 1
ATOM 997 C CA . LEU A 1 127 ? -10.178 5.590 -1.279 1.00 84.75 127 LEU A CA 1
ATOM 998 C C . LEU A 1 127 ? -10.536 4.764 -0.050 1.00 84.75 127 LEU A C 1
ATOM 1000 O O . LEU A 1 127 ? -11.503 4.020 -0.099 1.00 84.75 127 LEU A O 1
ATOM 1004 N N . LEU A 1 128 ? -9.792 4.928 1.042 1.00 85.44 128 LEU A N 1
ATOM 1005 C CA . LEU A 1 128 ? -10.054 4.237 2.306 1.00 85.44 128 LEU A CA 1
ATOM 1006 C C . LEU A 1 128 ? -11.256 4.811 3.079 1.00 85.44 128 LEU A C 1
ATOM 1008 O O . LEU A 1 128 ? -11.627 4.259 4.106 1.00 85.44 128 LEU A O 1
ATOM 1012 N N . HIS A 1 129 ? -11.825 5.933 2.628 1.00 79.94 129 HIS A N 1
ATOM 1013 C CA . HIS A 1 129 ? -13.025 6.551 3.202 1.00 79.94 129 HIS A CA 1
ATOM 1014 C C . HIS A 1 129 ? -14.328 6.170 2.478 1.00 79.94 129 HIS A C 1
ATOM 1016 O O . HIS A 1 129 ? -15.383 6.671 2.866 1.00 79.94 129 HIS A O 1
ATOM 1022 N N . LYS A 1 130 ? -14.253 5.363 1.415 1.00 60.97 130 LYS A N 1
ATOM 1023 C CA . LYS A 1 130 ? -15.430 4.852 0.704 1.00 60.97 130 LYS A CA 1
ATOM 1024 C C . LYS A 1 130 ? -16.020 3.652 1.424 1.00 60.97 130 LYS A C 1
ATOM 1026 O O . LYS A 1 130 ? -17.264 3.567 1.414 1.00 60.97 130 LYS A O 1
#

Radius of gyration: 13.85 Å; chains: 1; bounding box: 35×31×39 Å

pLDDT: mean 82.78, std 11.76, range [51.28, 95.62]